Protein AF-A0A7Y2CSS9-F1 (afdb_monomer_lite)

Sequence (125 aa):
MPDVEDLLAEAGPEMQSCWSDLEVWLGSRFGREVGLETALFLIGIQSRGSGYEPQLEKEAKQDLIMEGSCVVLEMLGYYERTGDSSSGPVNWSWRSGLPPMDVAQQESLLKLGVLRYFEQFMDTP

Structure (mmCIF, N/CA/C/O backbone):
data_AF-A0A7Y2CSS9-F1
#
_entry.id   AF-A0A7Y2CSS9-F1
#
loop_
_atom_site.group_PDB
_atom_site.id
_atom_site.type_symbol
_atom_site.label_atom_id
_atom_site.label_alt_id
_atom_site.label_comp_id
_atom_site.label_asym_id
_atom_site.label_entity_id
_atom_site.label_seq_id
_atom_site.pdbx_PDB_ins_code
_atom_site.Cartn_x
_atom_site.Cartn_y
_atom_site.Cartn_z
_atom_site.occupancy
_atom_site.B_iso_or_equiv
_atom_site.auth_seq_id
_atom_site.auth_comp_id
_atom_site.auth_asym_id
_atom_site.auth_atom_id
_atom_site.pdbx_PDB_model_num
ATOM 1 N N . MET A 1 1 ? -2.094 0.145 -19.109 1.00 67.81 1 MET A N 1
ATOM 2 C CA . MET A 1 1 ? -1.632 0.928 -17.951 1.00 67.81 1 MET A CA 1
ATOM 3 C C . MET A 1 1 ? -2.435 2.214 -17.960 1.00 67.81 1 MET A C 1
ATOM 5 O O . MET A 1 1 ? -2.431 2.854 -19.008 1.00 67.81 1 MET A O 1
ATOM 9 N N . PRO A 1 2 ? -3.204 2.503 -16.904 1.00 78.69 2 PRO A N 1
ATOM 10 C CA . PRO A 1 2 ? -3.907 3.778 -16.774 1.00 78.69 2 PRO A CA 1
ATOM 11 C C . PRO A 1 2 ? -2.908 4.943 -16.697 1.00 78.69 2 PRO A C 1
ATOM 13 O O . PRO A 1 2 ? -1.752 4.747 -16.305 1.00 78.69 2 PRO A O 1
ATOM 16 N N . ASP A 1 3 ? -3.336 6.135 -17.107 1.00 85.75 3 ASP A N 1
ATOM 17 C CA . ASP A 1 3 ? -2.547 7.345 -16.891 1.00 85.75 3 ASP A CA 1
ATOM 18 C C . ASP A 1 3 ? -2.489 7.648 -15.387 1.00 85.75 3 ASP A C 1
ATOM 20 O O . ASP A 1 3 ? -3.460 7.425 -14.661 1.00 85.75 3 ASP A O 1
ATOM 24 N N . VAL A 1 4 ? -1.343 8.122 -14.894 1.00 84.06 4 VAL A N 1
ATOM 25 C CA . VAL A 1 4 ? -1.231 8.455 -13.468 1.00 84.06 4 VAL A CA 1
ATOM 26 C C . VAL A 1 4 ? -2.074 9.677 -13.128 1.00 84.06 4 VAL A C 1
ATOM 28 O O . VAL A 1 4 ? -2.579 9.767 -12.015 1.00 84.06 4 VAL A O 1
ATOM 31 N N . GLU A 1 5 ? -2.253 10.603 -14.073 1.00 84.38 5 GLU A N 1
ATOM 32 C CA . GLU A 1 5 ? -3.107 11.772 -13.879 1.00 84.38 5 GLU A CA 1
ATOM 33 C C . GLU A 1 5 ? -4.567 11.344 -13.701 1.00 84.38 5 GLU A C 1
ATOM 35 O O . GLU A 1 5 ? -5.245 11.860 -12.812 1.00 84.38 5 GLU A O 1
ATOM 40 N N . ASP A 1 6 ? -5.017 10.334 -14.455 1.00 86.75 6 ASP A N 1
ATOM 41 C CA . ASP A 1 6 ? -6.355 9.752 -14.309 1.00 86.75 6 ASP A CA 1
ATOM 42 C C . ASP A 1 6 ? -6.516 9.075 -12.940 1.00 86.75 6 ASP A C 1
ATOM 44 O O . ASP A 1 6 ? -7.488 9.331 -12.230 1.00 86.75 6 ASP A O 1
ATOM 48 N N . LEU A 1 7 ? -5.533 8.274 -12.511 1.00 85.56 7 LEU A N 1
ATOM 49 C CA . LEU A 1 7 ? -5.564 7.638 -11.188 1.00 85.56 7 LEU A CA 1
ATOM 50 C C . LEU A 1 7 ? -5.552 8.659 -10.043 1.00 85.56 7 LEU A C 1
ATOM 52 O O . LEU A 1 7 ? -6.219 8.469 -9.027 1.00 85.56 7 LEU A O 1
ATOM 56 N N . LEU A 1 8 ? -4.798 9.750 -10.182 1.00 84.44 8 LEU A N 1
ATOM 57 C CA . LEU A 1 8 ? -4.792 10.829 -9.195 1.00 84.44 8 LEU A CA 1
ATOM 58 C C . LEU A 1 8 ? -6.111 11.611 -9.197 1.00 84.44 8 LEU A C 1
ATOM 60 O O . LEU A 1 8 ? -6.513 12.110 -8.148 1.00 84.44 8 LEU A O 1
ATOM 64 N N . ALA A 1 9 ? -6.800 11.703 -10.335 1.00 84.81 9 ALA A N 1
ATOM 65 C CA . ALA A 1 9 ? -8.143 12.269 -10.398 1.00 84.81 9 ALA A CA 1
ATOM 66 C C . ALA A 1 9 ? -9.183 11.357 -9.719 1.00 84.81 9 ALA A C 1
ATOM 68 O O . ALA A 1 9 ? -10.087 11.863 -9.051 1.00 84.81 9 ALA A O 1
ATOM 69 N N . GLU A 1 10 ? -9.034 10.030 -9.827 1.00 81.62 10 GLU A N 1
ATOM 70 C CA . GLU A 1 10 ? -9.835 9.051 -9.072 1.00 81.62 10 GLU A CA 1
ATOM 71 C C . GLU A 1 10 ? -9.602 9.154 -7.557 1.00 81.62 10 GLU A C 1
ATOM 73 O O . GLU A 1 10 ? -10.528 8.961 -6.769 1.00 81.62 10 GLU A O 1
ATOM 78 N N . ALA A 1 11 ? -8.389 9.526 -7.138 1.00 76.25 11 ALA A N 1
ATOM 79 C CA . ALA A 1 11 ? -8.005 9.770 -5.746 1.00 76.25 11 ALA A CA 1
ATOM 80 C C . ALA A 1 11 ? -8.630 11.053 -5.140 1.00 76.25 11 ALA A C 1
ATOM 82 O O . ALA A 1 11 ? -8.015 11.753 -4.332 1.00 76.25 11 ALA A O 1
ATOM 83 N N . GLY A 1 12 ? -9.857 11.381 -5.545 1.00 77.50 12 GLY A N 1
ATOM 84 C CA . GLY A 1 12 ? -10.637 12.524 -5.092 1.00 77.50 12 GLY A CA 1
ATOM 85 C C . GLY A 1 12 ? -11.304 12.320 -3.720 1.00 77.50 12 GLY A C 1
ATOM 86 O O . GLY A 1 12 ? -10.936 11.432 -2.952 1.00 77.50 12 GLY A O 1
ATOM 87 N N . PRO A 1 13 ? -12.315 13.137 -3.370 1.00 76.31 13 PRO A N 1
ATOM 88 C CA . PRO A 1 13 ? -12.925 13.133 -2.035 1.00 76.31 13 PRO A CA 1
ATOM 89 C C . PRO A 1 13 ? -13.596 11.804 -1.653 1.00 76.31 13 PRO A C 1
ATOM 91 O O . PRO A 1 13 ? -13.662 11.480 -0.469 1.00 76.31 13 PRO A O 1
ATOM 94 N N . GLU A 1 14 ? -14.056 11.018 -2.629 1.00 82.50 14 GLU A N 1
ATOM 95 C CA . GLU A 1 14 ? -14.621 9.682 -2.392 1.00 82.50 14 GLU A CA 1
ATOM 96 C C . GLU A 1 14 ? -13.571 8.716 -1.824 1.00 82.50 14 GLU A C 1
ATOM 98 O O . GLU A 1 14 ? -13.871 7.957 -0.902 1.00 82.50 14 GLU A O 1
ATOM 103 N N . MET A 1 15 ? -12.312 8.829 -2.268 1.00 87.94 15 MET A N 1
ATOM 104 C CA . MET A 1 15 ? -11.200 8.017 -1.766 1.00 87.94 15 MET A CA 1
ATOM 105 C C . MET A 1 15 ? -11.003 8.200 -0.261 1.00 87.94 15 MET A C 1
ATOM 107 O O . MET A 1 15 ? -10.716 7.236 0.442 1.00 87.94 15 MET A O 1
ATOM 111 N N . GLN A 1 16 ? -11.184 9.419 0.256 1.00 87.31 16 GLN A N 1
ATOM 112 C CA . GLN A 1 16 ? -11.046 9.675 1.689 1.00 87.31 16 GLN A CA 1
ATOM 113 C C . GLN A 1 16 ? -12.118 8.940 2.504 1.00 87.31 16 GLN A C 1
ATOM 115 O O . GLN A 1 16 ? -11.816 8.453 3.591 1.00 87.31 16 GLN A O 1
ATOM 120 N N . SER A 1 17 ? -13.344 8.827 1.980 1.00 89.69 17 SER A N 1
ATOM 121 C CA . SER A 1 17 ? -14.410 8.053 2.627 1.00 89.69 17 SER A CA 1
ATOM 122 C C . SER A 1 17 ? -14.067 6.565 2.637 1.00 89.69 17 SER A C 1
ATOM 124 O O . SER A 1 17 ? -14.057 5.952 3.701 1.00 89.69 17 SER A O 1
ATOM 126 N N . CYS A 1 18 ? -13.700 6.008 1.478 1.00 91.75 18 CYS A N 1
ATOM 127 C CA . CYS A 1 18 ? -13.304 4.603 1.366 1.00 91.75 18 CYS A CA 1
ATOM 128 C C . CYS A 1 18 ? -12.091 4.276 2.249 1.00 91.75 18 CYS A C 1
ATOM 130 O O . CYS A 1 18 ? -12.027 3.207 2.853 1.00 91.75 18 CYS A O 1
ATOM 132 N N . TRP A 1 19 ? -11.136 5.206 2.362 1.00 93.69 19 TRP A N 1
ATOM 133 C CA . TRP A 1 19 ? -9.981 5.069 3.245 1.00 93.69 19 TRP A CA 1
ATOM 134 C C . TRP A 1 19 ? -10.396 4.979 4.711 1.00 93.69 19 TRP A C 1
ATOM 136 O O . TRP A 1 19 ? -9.962 4.068 5.409 1.00 93.69 19 TRP A O 1
ATOM 146 N N . SER A 1 20 ? -11.275 5.870 5.171 1.00 92.00 20 SER A N 1
ATOM 147 C CA . SER A 1 20 ? -11.783 5.817 6.543 1.00 92.00 20 SER A CA 1
ATOM 148 C C . SER A 1 20 ? -12.560 4.528 6.832 1.00 92.00 20 SER A C 1
ATOM 150 O O . SER A 1 20 ? -12.394 3.947 7.906 1.00 92.00 20 SER A O 1
ATOM 152 N N . ASP A 1 21 ? -13.343 4.026 5.875 1.00 92.88 21 ASP A N 1
ATOM 153 C CA . ASP A 1 21 ? -14.033 2.738 6.015 1.00 92.88 21 ASP A CA 1
ATOM 154 C C . ASP A 1 21 ? -13.035 1.575 6.138 1.00 92.88 21 ASP A C 1
ATOM 156 O O . ASP A 1 21 ? -13.185 0.703 7.003 1.00 92.88 21 ASP A O 1
ATOM 160 N N . LEU A 1 22 ? -11.966 1.596 5.337 1.00 94.50 22 LEU A N 1
ATOM 161 C CA . LEU A 1 22 ? -10.883 0.621 5.417 1.00 94.50 22 LEU A CA 1
ATOM 162 C C . LEU A 1 22 ? -10.150 0.684 6.767 1.00 94.50 22 LEU A C 1
ATOM 164 O O . LEU A 1 22 ? -9.874 -0.360 7.361 1.00 94.50 22 LEU A O 1
ATOM 168 N N . GLU A 1 23 ? -9.852 1.879 7.280 1.00 93.69 23 GLU A N 1
ATOM 169 C CA . GLU A 1 23 ? -9.204 2.066 8.585 1.00 93.69 23 GLU A CA 1
ATOM 170 C C . GLU A 1 23 ? -10.043 1.466 9.718 1.00 93.69 23 GLU A C 1
ATOM 172 O O . GLU A 1 23 ? -9.508 0.774 10.587 1.00 93.69 23 GLU A O 1
ATOM 177 N N . VAL A 1 24 ? -11.364 1.661 9.687 1.00 93.06 24 VAL A N 1
ATOM 178 C CA . VAL A 1 24 ? -12.294 1.052 10.649 1.00 93.06 24 VAL A CA 1
ATOM 179 C C . VAL A 1 24 ? -12.326 -0.473 10.492 1.00 93.06 24 VAL A C 1
ATOM 181 O O . VAL A 1 24 ? -12.263 -1.216 11.480 1.00 93.06 24 VAL A O 1
ATOM 184 N N . TRP A 1 25 ? -12.383 -0.969 9.256 1.00 93.75 25 TRP A N 1
ATOM 185 C CA . TRP A 1 25 ? -12.418 -2.401 8.956 1.00 93.75 25 TRP A CA 1
ATOM 186 C C . TRP A 1 25 ? -11.136 -3.126 9.393 1.00 93.75 25 TRP A C 1
ATOM 188 O O . TRP A 1 25 ? -11.211 -4.208 9.986 1.00 93.75 25 TRP A O 1
ATOM 198 N N . LEU A 1 26 ? -9.965 -2.530 9.158 1.00 92.75 26 LEU A N 1
ATOM 199 C CA . LEU A 1 26 ? -8.670 -3.045 9.609 1.00 92.75 26 LEU A CA 1
ATOM 200 C C . LEU A 1 26 ? -8.514 -2.877 11.124 1.00 92.75 26 LEU A C 1
ATOM 202 O O . LEU A 1 26 ? -8.098 -3.811 11.814 1.00 92.75 26 LEU A O 1
ATOM 206 N N . GLY A 1 27 ? -8.906 -1.725 11.665 1.00 92.25 27 GLY A N 1
ATOM 207 C CA . GLY A 1 27 ? -8.794 -1.427 13.087 1.00 92.25 27 GLY A CA 1
ATOM 208 C C . GLY A 1 27 ? -9.617 -2.368 13.961 1.00 92.25 27 GLY A C 1
ATOM 209 O O . GLY A 1 27 ? -9.126 -2.845 14.984 1.00 92.25 27 GLY A O 1
ATOM 210 N N . SER A 1 28 ? -10.822 -2.737 13.518 1.00 91.50 28 SER A N 1
ATOM 211 C CA . SER A 1 28 ? -11.654 -3.735 14.205 1.00 91.50 28 SER A CA 1
ATOM 212 C C . SER A 1 28 ? -11.047 -5.146 14.213 1.00 91.50 28 SER A C 1
ATOM 214 O O . SER A 1 28 ? -11.289 -5.903 15.151 1.00 91.50 28 SER A O 1
ATOM 216 N N . ARG A 1 29 ? -10.221 -5.499 13.218 1.00 89.88 29 ARG A N 1
ATOM 217 C CA . ARG A 1 29 ? -9.556 -6.814 13.114 1.00 89.88 29 ARG A CA 1
ATOM 218 C C . ARG A 1 29 ? -8.268 -6.902 13.916 1.00 89.88 29 ARG A C 1
ATOM 220 O O . ARG A 1 29 ? -7.988 -7.936 14.514 1.00 89.88 29 ARG A O 1
ATOM 227 N N . PHE A 1 30 ? -7.483 -5.828 13.916 1.00 86.81 30 PHE A N 1
ATOM 228 C CA . PHE A 1 30 ? -6.157 -5.805 14.538 1.00 86.81 30 PHE A CA 1
ATOM 229 C C . PHE A 1 30 ? -6.128 -5.105 15.903 1.00 86.81 30 PHE A C 1
ATOM 231 O O . PHE A 1 30 ? -5.099 -5.133 16.575 1.00 86.81 30 PHE A O 1
ATOM 238 N N . GLY A 1 31 ? -7.234 -4.483 16.324 1.00 88.00 31 GLY A N 1
ATOM 239 C CA . GLY A 1 31 ? -7.363 -3.818 17.623 1.00 88.00 31 GLY A CA 1
ATOM 240 C C . GLY A 1 31 ? -6.510 -2.555 17.776 1.00 88.00 31 GLY A C 1
ATOM 241 O O . GLY A 1 31 ? -6.218 -2.150 18.899 1.00 88.00 31 GLY A O 1
ATOM 242 N N . ARG A 1 32 ? -6.069 -1.949 16.668 1.00 88.69 32 ARG A N 1
ATOM 243 C CA . ARG A 1 32 ? -5.239 -0.734 16.639 1.00 88.69 32 ARG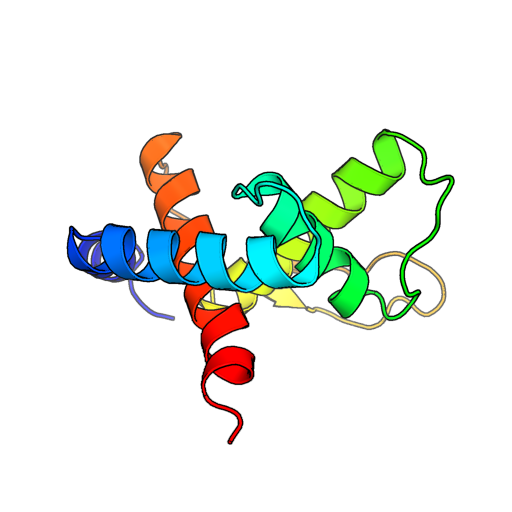 A CA 1
ATOM 244 C C . ARG A 1 32 ? -5.508 0.079 15.380 1.00 88.69 32 ARG A C 1
ATOM 246 O O . ARG A 1 32 ? -5.986 -0.472 14.397 1.00 88.69 32 ARG A O 1
ATOM 253 N N . GLU A 1 33 ? -5.144 1.354 15.396 1.00 88.38 33 GLU A N 1
ATOM 254 C CA . GLU A 1 33 ? -5.202 2.209 14.208 1.00 88.38 33 GLU A CA 1
ATOM 255 C C . GLU A 1 33 ? -4.267 1.685 13.107 1.00 88.38 33 GLU A C 1
ATOM 257 O O . GLU A 1 33 ? -3.138 1.259 13.383 1.00 88.38 33 GLU A O 1
ATOM 262 N N . VAL A 1 34 ? -4.753 1.682 11.864 1.00 91.69 34 VAL A N 1
ATOM 263 C CA . VAL A 1 34 ? -4.025 1.168 10.700 1.00 91.69 34 VAL A CA 1
ATOM 264 C C . VAL A 1 34 ? -3.905 2.266 9.652 1.00 91.69 34 VAL A C 1
ATOM 266 O O . VAL A 1 34 ? -4.774 2.418 8.808 1.00 91.69 34 VAL A O 1
ATOM 269 N N . GLY A 1 35 ? -2.800 3.010 9.703 1.00 93.88 35 GLY A N 1
ATOM 270 C CA . GLY A 1 35 ? -2.434 3.968 8.658 1.00 93.88 35 GLY A CA 1
ATOM 271 C C . GLY A 1 35 ? -1.761 3.304 7.450 1.00 93.88 35 GLY A C 1
ATOM 272 O O . GLY A 1 35 ? -1.527 2.091 7.433 1.00 93.88 35 GLY A O 1
ATOM 273 N N . LEU A 1 36 ? -1.375 4.119 6.462 1.00 95.25 36 LEU A N 1
ATOM 274 C CA . LEU A 1 36 ? -0.819 3.659 5.182 1.00 95.25 36 LEU A CA 1
ATOM 275 C C . LEU A 1 36 ? 0.364 2.693 5.339 1.00 95.25 36 LEU A C 1
ATOM 277 O O . LEU A 1 36 ? 0.332 1.597 4.787 1.00 95.25 36 LEU A O 1
ATOM 281 N N . GLU A 1 37 ? 1.382 3.053 6.126 1.00 94.38 37 GLU A N 1
ATOM 282 C CA . GLU A 1 37 ? 2.553 2.188 6.339 1.00 94.38 37 GLU A CA 1
ATOM 283 C C . GLU A 1 37 ? 2.169 0.830 6.940 1.00 94.38 37 GLU A C 1
ATOM 285 O O . GLU A 1 37 ? 2.729 -0.202 6.575 1.00 94.38 37 GLU A O 1
ATOM 290 N N . THR A 1 38 ? 1.184 0.806 7.845 1.00 93.56 38 THR A N 1
ATOM 291 C CA . THR A 1 38 ? 0.722 -0.445 8.458 1.00 93.56 38 THR A CA 1
ATOM 292 C C . THR A 1 38 ? -0.067 -1.284 7.459 1.00 93.56 38 THR A C 1
ATOM 294 O O . THR A 1 38 ? 0.110 -2.499 7.428 1.00 93.56 38 THR A O 1
ATOM 297 N N . ALA A 1 39 ? -0.893 -0.660 6.617 1.00 95.38 39 ALA A N 1
ATOM 298 C CA . ALA A 1 39 ? -1.590 -1.355 5.541 1.00 95.38 39 ALA A CA 1
ATOM 299 C C . ALA A 1 39 ? -0.594 -1.977 4.546 1.00 95.38 39 ALA A C 1
ATOM 301 O O . ALA A 1 39 ? -0.668 -3.174 4.282 1.00 95.38 39 ALA A O 1
ATOM 302 N N . LEU A 1 40 ? 0.402 -1.214 4.083 1.00 95.88 40 LEU A N 1
ATOM 303 C CA . LEU A 1 40 ? 1.462 -1.707 3.194 1.00 95.88 40 LEU A CA 1
ATOM 304 C C . LEU A 1 40 ? 2.265 -2.846 3.833 1.00 95.88 40 LEU A C 1
ATOM 306 O O . LEU A 1 40 ? 2.527 -3.857 3.189 1.00 95.88 40 LEU A O 1
ATOM 310 N N . PHE A 1 41 ? 2.593 -2.733 5.121 1.00 93.50 41 PHE A N 1
ATOM 311 C CA . PHE A 1 41 ? 3.243 -3.805 5.875 1.00 93.50 41 PHE A CA 1
ATOM 312 C C . PHE A 1 41 ? 2.419 -5.105 5.883 1.00 93.50 41 PHE A C 1
ATOM 314 O O . PHE A 1 41 ? 2.974 -6.183 5.668 1.00 93.50 41 PHE A O 1
ATOM 321 N N . LEU A 1 42 ? 1.101 -5.020 6.104 1.00 92.44 42 LEU A N 1
ATOM 322 C CA . LEU A 1 42 ? 0.205 -6.183 6.079 1.00 92.44 42 LEU A CA 1
ATOM 323 C C . LEU A 1 42 ? 0.156 -6.833 4.689 1.00 92.44 42 LEU A C 1
ATOM 325 O O . LEU A 1 42 ? 0.245 -8.057 4.584 1.00 92.44 42 LEU A O 1
ATOM 329 N N . ILE A 1 43 ? 0.076 -6.020 3.632 1.00 93.88 43 ILE A N 1
ATOM 330 C CA . ILE A 1 43 ? 0.121 -6.486 2.238 1.00 93.88 43 ILE A CA 1
ATOM 331 C C . ILE A 1 43 ? 1.452 -7.193 1.958 1.00 93.88 43 ILE A C 1
ATOM 333 O O . ILE A 1 43 ? 1.466 -8.280 1.383 1.00 93.88 43 ILE A O 1
ATOM 337 N N . GLY A 1 44 ? 2.570 -6.623 2.413 1.00 91.88 44 GLY A N 1
ATOM 338 C CA . GLY A 1 44 ? 3.898 -7.215 2.262 1.00 91.88 44 GLY A CA 1
ATOM 339 C C . GLY A 1 44 ? 4.040 -8.571 2.954 1.00 91.88 44 GLY A C 1
ATOM 340 O O . GLY A 1 44 ? 4.597 -9.500 2.369 1.00 91.88 44 GLY A O 1
ATOM 341 N N . ILE A 1 45 ? 3.495 -8.721 4.169 1.00 90.19 45 ILE A N 1
ATOM 342 C CA . ILE A 1 45 ? 3.451 -10.020 4.865 1.00 90.19 45 ILE A CA 1
ATOM 343 C C . ILE A 1 45 ? 2.697 -11.045 4.019 1.00 90.19 45 ILE A C 1
ATOM 345 O O . ILE A 1 45 ? 3.180 -12.164 3.825 1.00 90.19 45 ILE A O 1
ATOM 349 N N . GLN A 1 46 ? 1.526 -10.656 3.509 1.00 89.88 46 GLN A N 1
ATOM 350 C CA . GLN A 1 46 ? 0.687 -11.536 2.706 1.00 89.88 46 GLN A CA 1
ATOM 351 C C . GLN A 1 46 ? 1.372 -11.926 1.387 1.00 89.88 46 GLN A C 1
ATOM 353 O O . GLN A 1 46 ? 1.327 -13.095 1.014 1.00 89.88 46 GLN A O 1
ATOM 358 N N . SER A 1 47 ? 2.057 -10.985 0.723 1.00 87.62 47 SER A N 1
ATOM 359 C CA . SER A 1 47 ? 2.815 -11.225 -0.519 1.00 87.62 47 SER A CA 1
ATOM 360 C C . SER A 1 47 ? 3.914 -12.273 -0.343 1.00 87.62 47 SER A C 1
ATOM 362 O O . SER A 1 47 ? 4.072 -13.170 -1.172 1.00 87.62 47 SER A O 1
ATOM 364 N N . ARG A 1 48 ? 4.667 -12.193 0.762 1.00 82.31 48 ARG A N 1
ATOM 365 C CA . ARG A 1 48 ? 5.775 -13.123 1.029 1.00 82.31 48 ARG A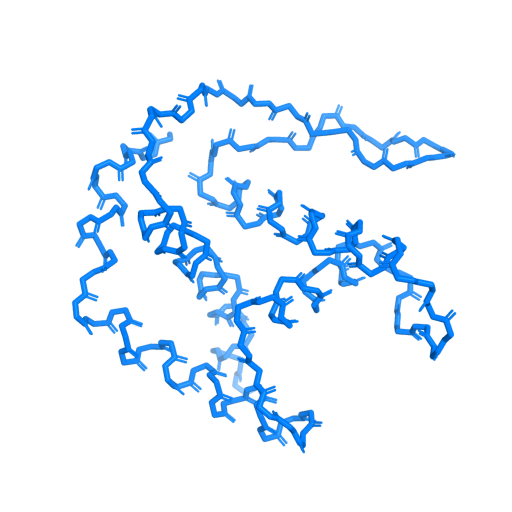 CA 1
ATOM 366 C C . ARG A 1 48 ? 5.314 -14.510 1.470 1.00 82.31 48 ARG A C 1
ATOM 368 O O . ARG A 1 48 ? 6.098 -15.449 1.402 1.00 82.31 48 ARG A O 1
ATOM 375 N N . GLY A 1 49 ? 4.076 -14.649 1.944 1.00 78.69 49 GLY A N 1
ATOM 376 C CA . GLY A 1 49 ? 3.518 -15.928 2.394 1.00 78.69 49 GLY A CA 1
ATOM 377 C C . GLY A 1 49 ? 4.125 -16.482 3.692 1.00 78.69 49 GLY A C 1
ATOM 378 O O . GLY A 1 49 ? 3.729 -17.560 4.127 1.00 78.69 49 GLY A O 1
ATOM 379 N N . SER A 1 50 ? 5.049 -15.761 4.337 1.00 68.00 50 SER A N 1
ATOM 380 C CA . SER A 1 50 ? 5.732 -16.198 5.567 1.00 68.00 50 SER A CA 1
ATOM 381 C C . SER A 1 50 ? 4.859 -16.114 6.828 1.00 68.00 50 SER A C 1
ATOM 383 O O . SER A 1 50 ? 5.205 -16.692 7.856 1.00 68.00 50 SER A O 1
ATOM 385 N N . GLY A 1 51 ? 3.723 -15.410 6.767 1.00 73.94 51 GLY A N 1
ATOM 386 C CA . GLY A 1 51 ? 2.912 -15.093 7.945 1.00 73.94 51 GLY A CA 1
ATOM 387 C C . GLY A 1 51 ? 3.560 -14.032 8.847 1.00 73.94 51 GLY A C 1
ATOM 388 O O . GLY A 1 51 ? 4.588 -13.445 8.516 1.00 73.94 51 GLY A O 1
ATOM 389 N N . TYR A 1 52 ? 2.924 -13.735 9.984 1.00 76.00 52 TYR A N 1
ATOM 390 C CA . TYR A 1 52 ? 3.430 -12.742 10.936 1.00 76.00 52 TYR A CA 1
ATOM 391 C C . TYR A 1 52 ? 4.535 -13.320 11.830 1.00 76.00 52 TYR A C 1
ATOM 393 O O . TYR A 1 52 ? 4.321 -14.315 12.524 1.00 76.00 52 TYR A O 1
ATOM 401 N N . GLU A 1 53 ? 5.675 -12.630 11.891 1.00 78.19 53 GLU A N 1
ATOM 402 C CA . GLU A 1 53 ? 6.790 -12.961 12.778 1.00 78.19 53 GLU A CA 1
ATOM 403 C C . GLU A 1 53 ? 6.920 -11.915 13.909 1.00 78.19 53 GLU A C 1
ATOM 405 O O . GLU A 1 53 ? 7.146 -10.729 13.646 1.00 78.19 53 GLU A O 1
ATOM 410 N N . PRO A 1 54 ? 6.807 -12.312 15.193 1.00 69.94 54 PRO A N 1
ATOM 411 C CA . PRO A 1 54 ? 6.728 -11.375 16.320 1.00 69.94 54 PRO A CA 1
ATOM 412 C C . PRO A 1 54 ? 8.034 -10.621 16.624 1.00 69.94 54 PRO A C 1
ATOM 414 O O . PRO A 1 54 ? 8.023 -9.687 17.424 1.00 69.94 54 PRO A O 1
ATOM 417 N N . GLN A 1 55 ? 9.156 -11.000 16.003 1.00 79.44 55 GLN A N 1
ATOM 418 C CA . GLN A 1 55 ? 10.491 -10.445 16.271 1.00 79.44 55 GLN A CA 1
ATOM 419 C C . GLN A 1 55 ? 11.169 -9.886 15.013 1.00 79.44 55 GLN A C 1
ATOM 421 O O . GLN A 1 55 ? 12.390 -9.912 14.901 1.00 79.44 55 GLN A O 1
ATOM 426 N N . LEU A 1 56 ? 10.387 -9.359 14.066 1.00 83.19 56 LEU A N 1
ATOM 427 C CA . LEU A 1 56 ? 10.949 -8.704 12.885 1.00 83.19 56 LEU A CA 1
ATOM 428 C C . LEU A 1 56 ? 11.800 -7.487 13.275 1.00 83.19 56 LEU A C 1
ATOM 430 O O . LEU A 1 56 ? 11.315 -6.556 13.939 1.00 83.19 56 LEU A O 1
ATOM 434 N N . GLU A 1 57 ? 13.048 -7.489 12.806 1.00 87.94 57 GLU A N 1
ATOM 435 C CA . GLU A 1 57 ? 13.952 -6.342 12.870 1.00 87.94 57 GLU A CA 1
ATOM 436 C C . GLU A 1 57 ? 13.372 -5.140 12.110 1.00 87.94 57 GLU A C 1
ATOM 438 O O . GLU A 1 57 ? 12.445 -5.262 11.300 1.00 87.94 57 GLU A O 1
ATOM 443 N N . LYS A 1 58 ? 13.884 -3.941 12.399 1.00 87.62 58 LYS A N 1
ATOM 444 C CA . LYS A 1 58 ? 13.361 -2.703 11.808 1.00 87.62 58 LYS A CA 1
ATOM 445 C C . LYS A 1 58 ? 13.507 -2.720 10.286 1.00 87.62 58 LYS A C 1
ATOM 447 O O . LYS A 1 58 ? 12.577 -2.341 9.582 1.00 87.62 58 LYS A O 1
ATOM 452 N N . GLU A 1 59 ? 14.645 -3.192 9.809 1.00 87.88 59 GLU A N 1
ATOM 453 C CA . GLU A 1 59 ? 15.003 -3.324 8.403 1.00 87.88 59 GLU A CA 1
ATOM 454 C C . GLU A 1 59 ? 14.042 -4.294 7.707 1.00 87.88 59 GLU A C 1
ATOM 456 O O . GLU A 1 59 ? 13.407 -3.929 6.723 1.00 87.88 59 GLU A O 1
ATOM 461 N N . ALA A 1 60 ? 13.792 -5.462 8.308 1.00 87.69 60 ALA A N 1
ATOM 462 C CA . ALA A 1 60 ? 12.843 -6.440 7.777 1.00 87.69 60 ALA A CA 1
ATOM 463 C C . ALA A 1 60 ? 11.410 -5.881 7.667 1.00 87.69 60 ALA A C 1
ATOM 465 O O . ALA A 1 60 ? 10.688 -6.189 6.717 1.00 87.69 60 ALA A O 1
ATOM 466 N N . LYS A 1 61 ? 10.990 -5.024 8.610 1.00 90.00 61 LYS A N 1
ATOM 467 C CA . LYS A 1 61 ? 9.694 -4.326 8.529 1.00 90.00 61 LYS A CA 1
ATOM 468 C C . LYS A 1 61 ? 9.647 -3.330 7.374 1.00 90.00 61 LYS A C 1
ATOM 470 O O . LYS A 1 61 ? 8.630 -3.259 6.693 1.00 90.00 61 LYS A O 1
ATOM 475 N N . GLN A 1 62 ? 10.722 -2.576 7.157 1.00 91.75 62 GLN A N 1
ATOM 476 C CA . GLN A 1 62 ? 10.818 -1.642 6.033 1.00 91.75 62 GLN A CA 1
ATOM 477 C C . GLN A 1 62 ? 10.797 -2.389 4.697 1.00 91.75 62 GLN A C 1
ATOM 479 O O . GLN A 1 62 ? 10.077 -1.985 3.787 1.00 91.75 62 GLN A O 1
ATOM 484 N N . ASP A 1 63 ? 11.470 -3.536 4.608 1.00 89.81 63 ASP A N 1
ATOM 485 C CA . ASP A 1 63 ? 11.439 -4.368 3.406 1.00 89.81 63 ASP A CA 1
ATOM 486 C C . ASP A 1 63 ? 10.028 -4.901 3.108 1.00 89.81 63 ASP A C 1
ATOM 488 O O . ASP A 1 63 ? 9.639 -5.013 1.947 1.00 89.81 63 ASP A O 1
ATOM 492 N N . LEU A 1 64 ? 9.245 -5.233 4.141 1.00 91.56 64 LEU A N 1
ATOM 493 C CA . LEU A 1 64 ? 7.842 -5.637 3.992 1.00 91.56 64 LEU A CA 1
ATOM 494 C C . LEU A 1 64 ? 6.956 -4.478 3.521 1.00 91.56 64 LEU A C 1
ATOM 496 O O . LEU A 1 64 ? 6.100 -4.683 2.667 1.00 91.56 64 LEU A O 1
ATOM 500 N N . ILE A 1 65 ? 7.173 -3.264 4.028 1.00 93.44 65 ILE A N 1
ATOM 501 C CA . ILE A 1 65 ? 6.461 -2.071 3.546 1.00 93.44 65 ILE A CA 1
ATOM 502 C C . ILE A 1 65 ? 6.785 -1.830 2.066 1.00 93.44 65 ILE A C 1
ATOM 504 O O . ILE A 1 65 ? 5.874 -1.618 1.271 1.00 93.44 65 ILE A O 1
ATOM 508 N N . MET A 1 66 ? 8.060 -1.925 1.678 1.00 91.56 66 MET A N 1
ATOM 509 C CA . MET A 1 66 ? 8.492 -1.777 0.284 1.00 91.56 66 MET A CA 1
ATOM 510 C C . MET A 1 66 ? 7.899 -2.849 -0.633 1.00 91.56 66 MET A C 1
ATOM 512 O O . MET A 1 66 ? 7.461 -2.531 -1.738 1.00 91.56 66 MET A O 1
ATOM 516 N N . GLU A 1 67 ? 7.841 -4.097 -0.169 1.00 91.12 67 GLU A N 1
ATOM 517 C CA . GLU A 1 67 ? 7.160 -5.187 -0.871 1.00 91.12 67 GLU A CA 1
ATOM 518 C C . GLU A 1 67 ? 5.672 -4.862 -1.075 1.00 91.12 67 GLU A C 1
ATOM 520 O O . GLU A 1 67 ? 5.176 -4.940 -2.196 1.00 91.12 67 GLU A O 1
ATOM 525 N N . GLY A 1 68 ? 4.973 -4.418 -0.024 1.00 94.00 68 GLY A N 1
ATOM 526 C CA . GLY A 1 68 ? 3.573 -3.998 -0.112 1.00 94.00 68 GLY A CA 1
ATOM 527 C C . GLY A 1 68 ? 3.354 -2.850 -1.097 1.00 94.00 68 GLY A C 1
ATOM 528 O O . GLY A 1 68 ? 2.415 -2.898 -1.890 1.00 94.00 68 GLY A O 1
ATOM 529 N N . SER A 1 69 ? 4.251 -1.859 -1.112 1.00 93.75 69 SER A N 1
ATOM 530 C CA . SER A 1 69 ? 4.232 -0.760 -2.087 1.00 93.75 69 SER A CA 1
ATOM 531 C C . SER A 1 69 ? 4.349 -1.268 -3.522 1.00 93.75 69 SER A C 1
ATOM 533 O O . SER A 1 69 ? 3.618 -0.820 -4.400 1.00 93.75 69 SER A O 1
ATOM 535 N N . CYS A 1 70 ? 5.235 -2.232 -3.775 1.00 91.44 70 CYS A N 1
ATOM 536 C CA . CYS A 1 70 ? 5.402 -2.796 -5.112 1.00 91.44 70 CYS A CA 1
ATOM 537 C C . CYS A 1 70 ? 4.171 -3.602 -5.551 1.00 91.44 70 CYS A C 1
ATOM 539 O O . CYS A 1 70 ? 3.750 -3.472 -6.698 1.00 91.44 70 CYS A O 1
ATOM 541 N N . VAL A 1 71 ? 3.542 -4.346 -4.635 1.00 92.44 71 VAL A N 1
ATOM 542 C CA . VAL A 1 71 ? 2.284 -5.071 -4.890 1.00 92.44 71 VAL A CA 1
ATOM 543 C C . VAL A 1 71 ? 1.160 -4.113 -5.281 1.00 92.44 71 VAL A C 1
ATOM 545 O O . VAL A 1 71 ? 0.474 -4.334 -6.278 1.00 92.44 71 VAL A O 1
ATOM 548 N N . VAL A 1 72 ? 0.968 -3.019 -4.540 1.00 94.56 72 VAL A N 1
ATOM 549 C CA . VAL A 1 72 ? -0.101 -2.064 -4.874 1.00 94.56 72 VAL A CA 1
ATOM 550 C C . VAL A 1 72 ? 0.198 -1.295 -6.164 1.00 94.56 72 VAL A C 1
ATOM 552 O O . VAL A 1 72 ? -0.714 -1.021 -6.939 1.00 94.56 72 VAL A O 1
ATOM 555 N N . LEU A 1 73 ? 1.467 -1.005 -6.463 1.00 91.31 73 LEU A N 1
ATOM 556 C CA . LEU A 1 73 ? 1.866 -0.398 -7.738 1.00 91.31 73 LEU A CA 1
ATOM 557 C C . LEU A 1 73 ? 1.740 -1.370 -8.921 1.00 91.31 73 LEU A C 1
ATOM 559 O O . LEU A 1 73 ? 1.475 -0.939 -10.046 1.00 91.31 73 LEU A O 1
ATOM 563 N N . GLU A 1 74 ? 1.898 -2.673 -8.692 1.00 90.19 74 GLU A N 1
ATOM 564 C CA . GLU A 1 74 ? 1.624 -3.713 -9.686 1.00 90.19 74 GLU A CA 1
ATOM 565 C C . GLU A 1 74 ? 0.129 -3.805 -9.989 1.00 90.19 74 GLU A C 1
ATOM 567 O O . GLU A 1 74 ? -0.241 -3.851 -11.163 1.00 90.19 74 GLU A O 1
ATOM 572 N N . MET A 1 75 ? -0.728 -3.732 -8.965 1.00 88.12 75 MET A N 1
ATOM 573 C CA . MET A 1 75 ? -2.189 -3.667 -9.125 1.00 88.12 75 MET A CA 1
ATOM 574 C C . MET A 1 75 ? -2.627 -2.463 -9.975 1.00 88.12 75 MET A C 1
ATOM 576 O O . MET A 1 75 ? -3.603 -2.542 -10.720 1.00 88.12 75 MET A O 1
ATOM 580 N N . LEU A 1 76 ? -1.887 -1.352 -9.904 1.00 89.50 76 LEU A N 1
ATOM 581 C CA . LEU A 1 76 ? -2.099 -0.165 -10.741 1.00 89.50 76 LEU A CA 1
ATOM 582 C C . LEU A 1 76 ? -1.429 -0.266 -12.127 1.00 89.50 76 LEU A C 1
ATOM 584 O O . LEU A 1 76 ? -1.672 0.566 -12.999 1.00 89.50 76 LEU A O 1
ATOM 588 N N . GLY A 1 77 ? -0.620 -1.301 -12.365 1.00 87.88 77 GLY A N 1
ATOM 589 C CA . GLY A 1 77 ? 0.021 -1.592 -13.647 1.00 87.88 77 GLY A CA 1
ATOM 590 C C . GLY A 1 77 ? 1.377 -0.918 -13.882 1.00 87.88 77 GLY A C 1
ATOM 591 O O . GLY A 1 77 ? 1.907 -1.041 -14.986 1.00 87.88 77 GLY A O 1
ATOM 592 N N . TYR A 1 78 ? 1.955 -0.241 -12.884 1.00 86.50 78 TYR A N 1
ATOM 593 C CA . TYR A 1 78 ? 3.270 0.416 -13.004 1.00 86.50 78 TYR A CA 1
ATOM 594 C C . TYR A 1 78 ? 4.435 -0.527 -12.726 1.00 86.50 78 TYR A C 1
ATOM 596 O O . TYR A 1 78 ? 5.528 -0.353 -13.271 1.00 86.50 78 TYR A O 1
ATOM 604 N N . TYR A 1 79 ? 4.199 -1.523 -11.878 1.00 86.69 79 TYR A N 1
ATOM 605 C CA . TYR A 1 79 ? 5.182 -2.533 -11.515 1.00 86.69 79 TYR A CA 1
ATOM 606 C C . TYR A 1 79 ? 4.792 -3.894 -12.089 1.00 86.69 79 TYR A C 1
ATOM 608 O O . TYR A 1 79 ? 3.629 -4.159 -12.416 1.00 86.69 79 TYR A O 1
ATOM 616 N N . GLU A 1 80 ? 5.793 -4.746 -12.253 1.00 84.12 80 GLU A N 1
ATOM 617 C CA . GLU A 1 80 ? 5.629 -6.150 -12.599 1.00 84.12 80 GLU A CA 1
ATOM 618 C C . GLU A 1 80 ? 6.610 -6.999 -11.807 1.00 84.12 80 GLU A C 1
ATOM 620 O O . GLU A 1 80 ? 7.811 -6.711 -11.739 1.00 84.12 80 GLU A O 1
ATOM 625 N N . ARG A 1 81 ? 6.101 -8.084 -11.235 1.00 83.44 81 ARG A N 1
ATOM 626 C CA . ARG A 1 81 ? 6.936 -9.138 -10.681 1.00 83.44 81 ARG A CA 1
ATOM 627 C C . ARG A 1 81 ? 7.656 -9.886 -11.811 1.00 83.44 81 ARG A C 1
ATOM 629 O O . ARG A 1 81 ? 7.033 -10.562 -12.621 1.00 83.44 81 ARG A O 1
ATOM 636 N N . THR A 1 82 ? 8.988 -9.803 -11.854 1.00 75.69 82 THR A N 1
ATOM 637 C CA . THR A 1 82 ? 9.805 -10.374 -12.954 1.00 75.69 82 THR A CA 1
ATOM 638 C C . THR A 1 82 ? 10.328 -11.787 -12.734 1.00 75.69 82 THR A C 1
ATOM 640 O O . THR A 1 82 ? 10.978 -12.340 -13.619 1.00 75.69 82 THR A O 1
ATOM 643 N N . GLY A 1 83 ? 10.029 -12.411 -11.597 1.00 63.66 83 GLY A N 1
ATOM 644 C CA . GLY A 1 83 ? 10.270 -13.839 -11.415 1.00 63.66 83 GLY A CA 1
ATOM 645 C C . GLY A 1 83 ? 10.534 -14.253 -9.977 1.00 63.66 83 GLY A C 1
ATOM 646 O O . GLY A 1 83 ? 10.928 -13.447 -9.131 1.00 63.66 83 GLY A O 1
ATOM 647 N N . ASP A 1 84 ? 10.314 -15.544 -9.728 1.00 54.97 84 ASP A N 1
ATOM 648 C CA . ASP A 1 84 ? 10.621 -16.206 -8.468 1.00 54.97 84 ASP A CA 1
ATOM 649 C C . ASP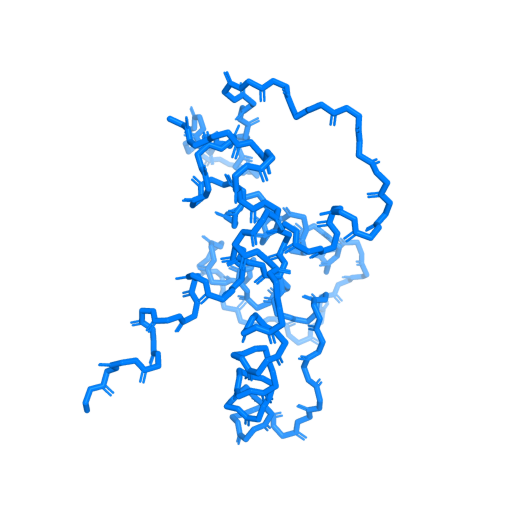 A 1 84 ? 12.129 -16.364 -8.320 1.00 54.97 84 ASP A C 1
ATOM 651 O O . ASP A 1 84 ? 12.775 -17.216 -8.934 1.00 54.97 84 ASP A O 1
ATOM 655 N N . SER A 1 85 ? 12.699 -15.515 -7.476 1.00 55.31 85 SER A N 1
ATOM 656 C CA . SER A 1 85 ? 14.022 -15.748 -6.936 1.00 55.31 85 SER A CA 1
ATOM 657 C C . SER A 1 85 ? 13.948 -17.015 -6.086 1.00 55.31 85 SER A C 1
ATOM 659 O O . SER A 1 85 ? 13.416 -17.008 -4.980 1.00 55.31 85 SER A O 1
ATOM 66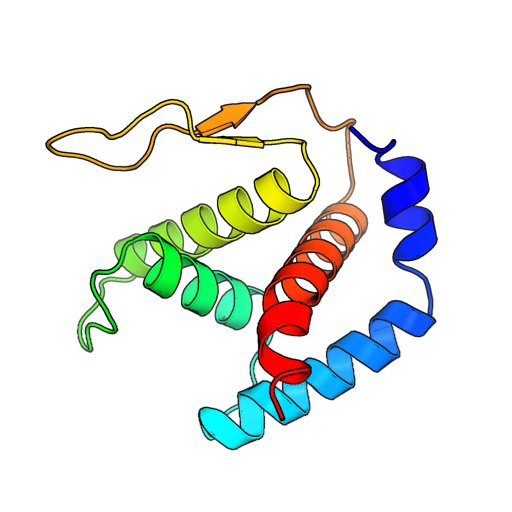1 N N . SER A 1 86 ? 14.474 -18.127 -6.603 1.00 50.97 86 SER A N 1
ATOM 662 C CA . SER A 1 86 ? 14.473 -19.437 -5.934 1.00 50.97 86 SER A CA 1
ATOM 663 C C . SER A 1 86 ? 15.192 -19.449 -4.574 1.00 50.97 86 SER A C 1
ATOM 665 O O . SER A 1 86 ? 15.244 -20.487 -3.919 1.00 50.97 86 SER A O 1
ATOM 667 N N . SER A 1 87 ? 15.783 -18.325 -4.153 1.00 52.47 87 SER A N 1
ATOM 668 C CA . SER A 1 87 ? 16.506 -18.184 -2.889 1.00 52.47 87 SER A CA 1
ATOM 669 C C . SER A 1 87 ? 16.626 -16.731 -2.386 1.00 52.47 87 SER A C 1
ATOM 671 O O . SER A 1 87 ? 17.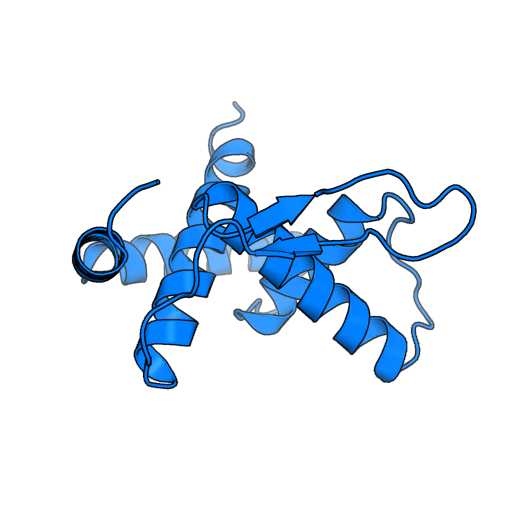581 -16.426 -1.674 1.00 52.47 87 SER A O 1
ATOM 673 N N . GLY A 1 88 ? 15.733 -15.807 -2.765 1.00 58.16 88 GLY A N 1
ATOM 674 C CA . GLY A 1 88 ? 15.882 -14.383 -2.420 1.00 58.16 88 GLY A CA 1
ATOM 675 C C . GLY A 1 88 ? 14.624 -13.528 -2.629 1.00 58.16 88 GLY A C 1
ATOM 676 O O . GLY A 1 88 ? 13.574 -14.062 -2.980 1.00 58.16 88 GLY A O 1
ATOM 677 N N . PRO A 1 89 ? 14.706 -12.205 -2.394 1.00 57.25 89 PRO A N 1
ATOM 678 C CA . PRO A 1 89 ? 13.571 -11.302 -2.560 1.00 57.25 89 PRO A CA 1
ATOM 679 C C . PRO A 1 89 ? 13.091 -11.262 -4.015 1.00 57.25 89 PRO A C 1
ATOM 681 O O . PRO A 1 89 ? 13.862 -11.479 -4.954 1.00 57.25 89 PRO A O 1
ATOM 684 N N . VAL A 1 90 ? 11.796 -11.004 -4.183 1.00 67.00 90 VAL A N 1
ATOM 685 C CA . VAL A 1 90 ? 11.140 -10.886 -5.485 1.00 67.00 90 VAL A CA 1
ATOM 686 C C . VAL A 1 90 ? 11.741 -9.713 -6.256 1.00 67.00 90 VAL A C 1
ATOM 688 O O . VAL A 1 90 ? 11.848 -8.605 -5.733 1.00 67.00 90 VAL A O 1
ATOM 691 N N . ASN A 1 91 ? 12.122 -9.946 -7.513 1.00 72.50 91 ASN A N 1
ATOM 692 C CA . ASN A 1 91 ? 12.593 -8.869 -8.375 1.00 72.50 91 ASN A CA 1
ATOM 693 C C . ASN A 1 91 ? 11.403 -8.149 -9.009 1.00 72.50 91 ASN A C 1
ATOM 695 O O . ASN A 1 91 ? 10.614 -8.745 -9.748 1.00 72.50 91 ASN A O 1
ATOM 699 N N . TRP A 1 92 ? 11.327 -6.847 -8.769 1.00 78.62 92 TRP A N 1
ATOM 700 C CA . TRP A 1 92 ? 10.329 -5.959 -9.347 1.00 78.62 92 TRP A CA 1
ATOM 701 C C . TRP A 1 92 ? 10.935 -5.198 -10.524 1.00 78.62 92 TRP A C 1
ATOM 703 O O . TRP A 1 92 ? 12.004 -4.599 -10.386 1.00 78.62 92 TRP A O 1
ATOM 713 N N . SER A 1 93 ? 10.267 -5.205 -11.677 1.00 73.81 93 SER A N 1
ATOM 714 C CA . SER A 1 93 ? 10.597 -4.292 -12.769 1.00 73.81 93 SER A CA 1
ATOM 715 C C . SER A 1 93 ? 9.563 -3.190 -12.885 1.00 73.81 93 SER A C 1
ATOM 717 O O . SER A 1 93 ? 8.359 -3.375 -12.703 1.00 73.81 93 SER A O 1
ATOM 719 N N . TRP A 1 94 ? 10.073 -2.017 -13.226 1.00 76.38 94 TRP A N 1
ATOM 720 C CA . TRP A 1 94 ? 9.265 -0.907 -13.682 1.00 76.38 94 TRP A CA 1
ATOM 721 C C . TRP A 1 94 ? 8.790 -1.188 -15.102 1.00 76.38 94 TRP A C 1
ATOM 723 O O . TRP A 1 94 ? 9.615 -1.335 -16.006 1.00 76.38 94 TRP A O 1
ATOM 733 N N . ARG A 1 95 ? 7.472 -1.209 -15.320 1.00 66.50 95 ARG A N 1
ATOM 734 C CA . ARG A 1 95 ? 6.919 -1.293 -16.680 1.00 66.50 95 ARG A CA 1
ATOM 735 C C . ARG A 1 95 ? 7.027 0.036 -17.428 1.00 66.50 95 ARG A C 1
ATOM 737 O O . ARG A 1 95 ? 7.179 0.041 -18.645 1.00 66.50 95 ARG A O 1
ATOM 744 N N . SER A 1 96 ? 6.968 1.156 -16.707 1.00 63.62 96 SER A N 1
ATOM 745 C CA . SER A 1 96 ? 7.110 2.520 -17.230 1.00 63.62 96 SER A CA 1
ATOM 746 C C . SER A 1 96 ? 7.387 3.480 -16.077 1.00 63.62 96 SER A C 1
ATOM 748 O O . SER A 1 96 ? 6.755 3.352 -15.034 1.00 63.62 96 SER A O 1
ATOM 750 N N . GLY A 1 97 ? 8.298 4.442 -16.246 1.00 67.75 97 GLY A N 1
ATOM 751 C CA . GLY A 1 97 ? 8.610 5.420 -15.199 1.00 67.75 97 GLY A CA 1
ATOM 752 C C . GLY A 1 97 ? 7.384 6.254 -14.820 1.00 67.75 97 GLY A C 1
ATOM 753 O O . GLY A 1 97 ? 6.720 6.805 -15.698 1.00 67.75 97 GLY A O 1
ATOM 754 N N . LEU A 1 98 ? 7.094 6.346 -13.521 1.00 74.88 98 LEU A N 1
ATOM 755 C CA . LEU A 1 98 ? 6.125 7.293 -12.977 1.00 74.88 98 LEU A CA 1
ATOM 756 C C . LEU A 1 98 ? 6.687 8.700 -13.236 1.00 74.88 98 LEU A C 1
ATOM 758 O O . LEU A 1 98 ? 7.901 8.901 -13.088 1.00 74.88 98 LEU A O 1
ATOM 762 N N . PRO A 1 99 ? 5.858 9.673 -13.644 1.00 82.00 99 PRO A N 1
ATOM 763 C CA . PRO A 1 99 ? 6.320 11.046 -13.756 1.00 82.00 99 PRO A CA 1
ATOM 764 C C . PRO A 1 99 ? 6.783 11.559 -12.384 1.00 82.00 99 PRO A C 1
ATOM 766 O O . PRO A 1 99 ? 6.472 10.962 -11.349 1.00 82.00 99 PRO A O 1
ATOM 769 N N . PRO A 1 100 ? 7.551 12.658 -12.343 1.00 83.12 100 PRO A N 1
ATOM 770 C CA . PRO A 1 100 ? 7.903 13.291 -11.082 1.00 83.12 100 PRO A CA 1
ATOM 771 C C . PRO A 1 100 ? 6.629 13.665 -10.317 1.00 83.12 100 PRO A C 1
ATOM 773 O O . PRO A 1 100 ? 5.775 14.380 -10.833 1.00 83.12 100 PRO A O 1
ATOM 776 N N . MET A 1 101 ? 6.527 13.166 -9.089 1.00 86.50 101 MET A N 1
ATOM 777 C CA . MET A 1 101 ? 5.388 13.358 -8.196 1.00 86.50 101 MET A CA 1
ATOM 778 C C . MET A 1 101 ? 5.869 13.961 -6.882 1.00 86.50 101 MET A C 1
ATOM 780 O O . MET A 1 101 ? 6.983 13.672 -6.432 1.00 86.50 101 MET A O 1
ATOM 784 N N . ASP A 1 102 ? 5.026 14.776 -6.260 1.00 90.94 102 ASP A N 1
ATOM 785 C CA . ASP A 1 102 ? 5.241 15.196 -4.881 1.00 90.94 102 ASP A CA 1
ATOM 786 C C . ASP A 1 102 ? 4.847 14.091 -3.882 1.00 90.94 102 ASP A C 1
ATOM 788 O O . ASP A 1 102 ? 4.291 13.047 -4.236 1.00 90.94 102 ASP A O 1
ATOM 792 N N . VAL A 1 103 ? 5.166 14.312 -2.605 1.00 89.56 103 VAL A N 1
ATOM 793 C CA . VAL A 1 103 ? 4.902 13.341 -1.533 1.00 89.56 103 VAL A CA 1
ATOM 794 C C . VAL A 1 103 ? 3.404 13.059 -1.377 1.00 89.56 103 VAL A C 1
ATOM 796 O O . VAL A 1 103 ? 3.026 11.919 -1.122 1.00 89.56 103 VAL A O 1
ATOM 799 N N . ALA A 1 104 ? 2.543 14.062 -1.563 1.00 90.12 104 ALA A N 1
ATOM 800 C CA . ALA A 1 104 ? 1.101 13.898 -1.409 1.00 90.12 104 ALA A CA 1
ATOM 801 C C . ALA A 1 104 ? 0.514 13.057 -2.550 1.00 90.12 104 ALA A C 1
ATOM 803 O O . ALA A 1 104 ? -0.297 12.167 -2.312 1.00 90.12 104 ALA A O 1
ATOM 804 N N . GLN A 1 105 ? 0.969 13.280 -3.782 1.00 90.75 105 GLN A N 1
ATOM 805 C CA . GLN A 1 105 ? 0.593 12.482 -4.943 1.00 90.75 105 GLN A CA 1
ATOM 806 C C . GLN A 1 105 ? 1.053 11.027 -4.791 1.00 90.75 105 GLN A C 1
ATOM 808 O O . GLN A 1 105 ? 0.295 10.108 -5.102 1.00 90.75 105 GLN A O 1
ATOM 813 N N . GLN A 1 106 ? 2.275 10.800 -4.296 1.00 90.62 106 GLN A N 1
ATOM 814 C CA . GLN A 1 106 ? 2.778 9.450 -4.019 1.00 90.62 106 GLN A CA 1
ATOM 815 C C . GLN A 1 106 ? 1.928 8.743 -2.958 1.00 90.62 106 GLN A C 1
ATOM 817 O O . GLN A 1 106 ? 1.560 7.582 -3.138 1.00 90.62 106 GLN A O 1
ATOM 822 N N . GLU A 1 107 ? 1.574 9.447 -1.882 1.00 92.38 107 GLU A N 1
ATOM 823 C CA . GLU A 1 107 ? 0.712 8.917 -0.827 1.00 92.38 107 GLU A CA 1
ATOM 824 C C . GLU A 1 107 ? -0.683 8.559 -1.359 1.00 92.38 107 GLU A C 1
ATOM 826 O O . GLU A 1 107 ? -1.169 7.459 -1.097 1.00 92.38 107 GLU A O 1
ATOM 831 N N . SER A 1 108 ? -1.303 9.439 -2.151 1.00 92.31 108 SER A N 1
ATOM 832 C CA . SER A 1 108 ? -2.608 9.189 -2.777 1.00 92.31 108 SER A CA 1
ATOM 833 C C . SER A 1 108 ? -2.586 7.972 -3.698 1.00 92.31 108 SER A C 1
ATOM 835 O O . SER A 1 108 ? -3.493 7.145 -3.641 1.00 92.31 108 SER A O 1
ATOM 837 N N . LEU A 1 109 ? -1.532 7.815 -4.504 1.00 92.00 109 LEU A N 1
ATOM 838 C CA . LEU A 1 109 ? -1.387 6.664 -5.394 1.00 92.00 109 LEU A CA 1
ATOM 839 C C . LEU A 1 109 ? -1.268 5.351 -4.605 1.00 92.00 109 LEU A C 1
ATOM 841 O O . LEU A 1 109 ? -1.919 4.360 -4.940 1.00 92.00 109 LEU A O 1
ATOM 845 N N . LEU A 1 110 ? -0.475 5.345 -3.529 1.00 94.31 110 LEU A N 1
ATOM 846 C CA . LEU A 1 110 ? -0.349 4.182 -2.649 1.00 94.31 110 LEU A CA 1
ATOM 847 C C . LEU A 1 110 ? -1.671 3.873 -1.938 1.00 94.31 110 LEU A C 1
ATOM 849 O O . LEU A 1 110 ? -2.072 2.712 -1.901 1.00 94.31 110 LEU A O 1
ATOM 853 N N . LYS A 1 111 ? -2.377 4.887 -1.421 1.00 95.06 111 LYS A N 1
ATOM 854 C CA . LYS A 1 111 ? -3.700 4.725 -0.796 1.00 95.06 111 LYS A CA 1
ATOM 855 C C . LYS A 1 111 ? -4.718 4.128 -1.761 1.00 95.06 111 LYS A C 1
ATOM 857 O O . LYS A 1 111 ? -5.403 3.178 -1.390 1.00 95.06 111 LYS A O 1
ATOM 862 N N . LEU A 1 112 ? -4.771 4.619 -3.000 1.00 93.69 112 LEU A N 1
ATOM 863 C CA . LEU A 1 112 ? -5.631 4.066 -4.047 1.00 93.69 112 LEU A CA 1
ATOM 864 C C . LEU A 1 112 ? -5.317 2.587 -4.305 1.00 93.69 112 LEU A C 1
ATOM 866 O O . LEU A 1 112 ? -6.217 1.751 -4.350 1.00 93.69 112 LEU A O 1
ATOM 870 N N . GLY A 1 113 ? -4.035 2.245 -4.437 1.00 94.44 113 GLY A N 1
ATOM 871 C CA . GLY A 1 113 ? -3.621 0.860 -4.640 1.00 94.44 113 GLY A CA 1
ATOM 872 C C . GLY A 1 113 ? -3.935 -0.047 -3.440 1.00 94.44 113 GLY A C 1
ATOM 873 O O . GLY A 1 113 ? -4.372 -1.181 -3.627 1.00 94.44 113 GLY A O 1
ATOM 874 N N . VAL A 1 114 ? -3.783 0.456 -2.210 1.00 96.00 114 VAL A N 1
ATOM 875 C CA . VAL A 1 114 ? -4.178 -0.245 -0.977 1.00 96.00 114 VAL A CA 1
ATOM 876 C C . VAL A 1 114 ? -5.690 -0.478 -0.935 1.00 96.00 114 VAL A C 1
ATOM 878 O O . VAL A 1 114 ? -6.114 -1.585 -0.614 1.00 96.00 114 VAL A O 1
ATOM 881 N N . LEU A 1 115 ? -6.505 0.519 -1.290 1.00 94.12 115 LEU A N 1
ATOM 882 C CA . LEU A 1 115 ? -7.962 0.373 -1.357 1.00 94.12 115 LEU A CA 1
ATOM 883 C C . LEU A 1 115 ? -8.363 -0.727 -2.336 1.00 94.12 115 LEU A C 1
ATOM 885 O O . LEU A 1 115 ? -9.024 -1.678 -1.930 1.00 94.12 115 LEU A O 1
ATOM 889 N N . ARG A 1 116 ? -7.853 -0.677 -3.573 1.00 92.50 116 ARG A N 1
ATOM 890 C CA . ARG A 1 116 ? -8.092 -1.723 -4.582 1.00 92.50 116 ARG A CA 1
ATOM 891 C C . ARG A 1 116 ? -7.629 -3.104 -4.111 1.00 92.50 116 ARG A C 1
ATOM 893 O O . ARG A 1 116 ? -8.267 -4.110 -4.405 1.00 92.50 116 ARG A O 1
ATOM 900 N N . TYR A 1 117 ? -6.527 -3.171 -3.360 1.00 94.44 117 TYR A N 1
ATOM 901 C CA . TYR A 1 117 ? -6.069 -4.420 -2.754 1.00 94.44 117 TYR A CA 1
ATOM 902 C C . TYR A 1 117 ? -7.024 -4.942 -1.679 1.00 94.44 117 TYR A C 1
ATOM 904 O O . TYR A 1 117 ? -7.173 -6.154 -1.562 1.00 94.44 117 TYR A O 1
ATOM 912 N N . PHE A 1 118 ? -7.650 -4.077 -0.879 1.00 92.75 118 PHE A N 1
ATOM 913 C CA . PHE A 1 118 ? -8.539 -4.504 0.204 1.00 92.75 118 PHE A CA 1
ATOM 914 C C . PHE A 1 118 ? -10.003 -4.688 -0.206 1.00 92.75 118 PHE A C 1
ATOM 916 O O . PHE A 1 118 ? -10.693 -5.486 0.428 1.00 92.75 118 PHE A O 1
ATOM 923 N N . GLU A 1 119 ? -10.465 -4.043 -1.277 1.00 90.31 119 GLU A N 1
ATOM 924 C CA . GLU A 1 119 ? -11.811 -4.228 -1.843 1.00 90.31 119 GLU A CA 1
ATOM 925 C C . GLU A 1 119 ? -12.140 -5.712 -2.064 1.00 90.31 119 GLU A C 1
ATOM 927 O O . GLU A 1 119 ? -13.190 -6.184 -1.631 1.00 90.31 119 GLU A O 1
ATOM 932 N N . GLN A 1 120 ? -11.189 -6.493 -2.590 1.00 87.81 120 GLN A N 1
ATOM 933 C CA . GLN A 1 120 ? -11.358 -7.939 -2.807 1.00 87.81 120 GLN A CA 1
ATOM 934 C C . GLN A 1 120 ? -11.575 -8.766 -1.519 1.00 87.81 120 GLN A C 1
ATOM 936 O O . GLN A 1 120 ? -11.976 -9.923 -1.606 1.00 87.81 120 GLN A O 1
ATOM 941 N N . PHE A 1 121 ? -11.296 -8.206 -0.335 1.00 87.75 121 PHE A N 1
ATOM 942 C CA . PHE A 1 121 ? -11.516 -8.855 0.966 1.00 87.75 121 PHE A CA 1
ATOM 943 C C . PHE A 1 121 ? -12.718 -8.280 1.726 1.00 87.75 121 PHE A C 1
ATOM 945 O O . PHE A 1 121 ? -13.280 -8.959 2.590 1.00 87.75 121 PHE A O 1
ATOM 952 N N . MET A 1 122 ? -13.103 -7.031 1.446 1.00 82.31 122 MET A N 1
ATOM 953 C CA . MET A 1 122 ? -14.250 -6.383 2.087 1.00 82.31 122 MET A CA 1
ATOM 954 C C . MET A 1 122 ? -15.586 -6.866 1.508 1.00 82.31 122 MET A C 1
ATOM 956 O O . MET A 1 122 ? -16.545 -6.975 2.265 1.00 82.31 122 MET A O 1
ATOM 960 N N . ASP A 1 123 ? -15.620 -7.238 0.225 1.00 61.88 123 ASP A N 1
ATOM 961 C CA . ASP A 1 123 ? -16.815 -7.725 -0.488 1.00 61.88 123 ASP A CA 1
ATOM 962 C C . ASP A 1 123 ? -17.077 -9.240 -0.356 1.00 61.88 123 ASP A C 1
ATOM 964 O O . ASP A 1 123 ? -17.872 -9.822 -1.099 1.00 61.88 123 ASP A O 1
ATOM 968 N N . THR A 1 124 ? -16.425 -9.917 0.591 1.00 38.44 124 THR A N 1
ATOM 969 C CA . THR A 1 124 ? -16.675 -11.348 0.821 1.00 38.44 124 THR A CA 1
ATOM 970 C C . THR A 1 124 ? -17.905 -11.532 1.731 1.00 38.44 124 THR A C 1
ATOM 972 O O . THR A 1 124 ? -17.852 -11.058 2.869 1.00 38.44 124 THR A O 1
ATOM 975 N N . PRO A 1 125 ? -18.998 -12.179 1.264 1.00 41.25 125 PRO A N 1
ATOM 976 C CA . PRO A 1 125 ? -20.221 -12.395 2.047 1.00 41.25 125 PRO A CA 1
ATOM 977 C C . PRO A 1 125 ? -20.040 -13.328 3.253 1.00 41.25 125 PRO A C 1
ATOM 979 O O . PRO A 1 125 ? -19.121 -14.181 3.230 1.00 41.25 125 PRO A O 1
#

Secondary structure (DSSP, 8-state):
---HHHHHHHSSHHHHHHHHHHHHHHHHHHSS---HHHHHHHHHHHHH-----TT--HHHHHHHHHHHH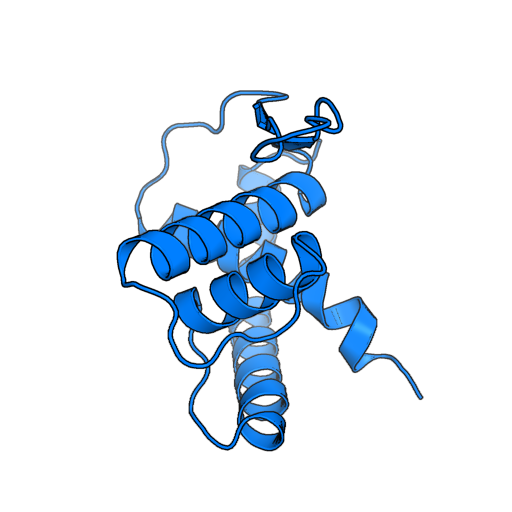HHHHHHTTSEEE----TTSPPPEEESSPPPP--HHHHHHHHHHHHHHHHHHHHT--

pLDDT: mean 84.2, std 11.84, range [38.44, 96.0]

Foldseek 3Di:
DDALVVLLVVLDPVLVVLLVVVQVVVCVVPVDGADLLNLQLVQLQVVVVPHDDPDDDPVSSVVSSVSSQLQLVVVVVQKDFPDDPVPDDTDIDGPDDDPDDDPVSSRSSSSSSSSVVCVVVVPDD

Radius of gyration: 14.83 Å; chains: 1; bounding box: 37×35×36 Å